Protein AF-A0A7Y8LVX3-F1 (afdb_monomer)

Mean predicted aligned error: 4.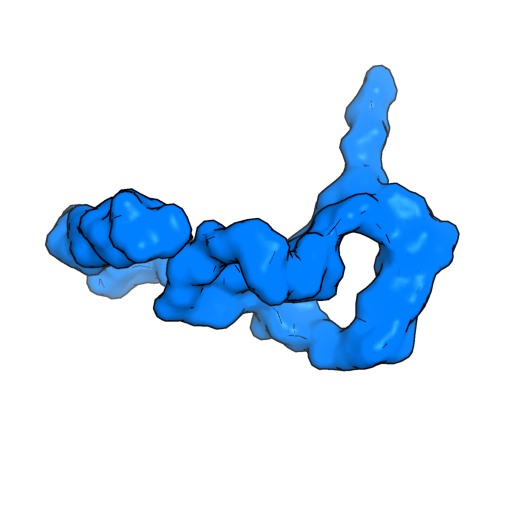18 Å

Secondary structure (DSSP, 8-state):
-----EEEPGGG---HHHHHHHHHTT--EEE---SS---TTS-GGGB------TT--HHHHHHHHHHHTT-

pLDDT: mean 91.3, std 9.22, range [53.53, 98.31]

Radius of gyration: 13.99 Å; Cα contacts (8 Å, |Δi|>4): 82; chains: 1; bounding box: 37×26×30 Å

Structure (mmCIF, N/CA/C/O backbone):
data_AF-A0A7Y8LVX3-F1
#
_entry.id   AF-A0A7Y8LVX3-F1
#
loop_
_atom_site.group_PDB
_atom_site.id
_atom_site.type_symbol
_atom_site.label_atom_id
_atom_site.label_alt_id
_atom_site.label_comp_id
_atom_site.label_asym_id
_atom_site.label_entity_id
_atom_site.label_seq_id
_atom_site.pdbx_PDB_ins_code
_atom_site.Cartn_x
_atom_site.Cartn_y
_atom_site.Cartn_z
_atom_site.occupancy
_atom_site.B_iso_or_equiv
_atom_site.auth_seq_id
_atom_site.auth_comp_id
_atom_site.auth_asym_id
_atom_site.auth_atom_id
_atom_site.pdbx_PDB_model_num
ATOM 1 N N . LYS A 1 1 ? -21.165 -11.997 2.093 1.00 77.19 1 LYS A N 1
ATOM 2 C CA . LYS A 1 1 ? -20.900 -10.537 2.046 1.00 77.19 1 LYS A CA 1
ATOM 3 C C . LYS A 1 1 ? -19.394 -10.340 2.165 1.00 77.19 1 LYS A C 1
A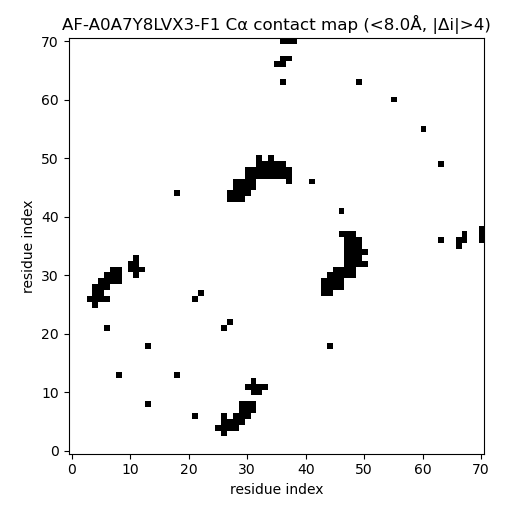TOM 5 O O . LYS A 1 1 ? -18.822 -10.915 3.079 1.00 77.19 1 LYS A O 1
ATOM 10 N N . VAL A 1 2 ? -18.757 -9.624 1.239 1.00 86.00 2 VAL A N 1
ATOM 11 C CA . VAL A 1 2 ? -17.317 -9.315 1.322 1.00 86.00 2 VAL A CA 1
ATOM 12 C C . VAL A 1 2 ? -17.127 -8.131 2.270 1.00 86.00 2 VAL A C 1
ATOM 14 O O . VAL A 1 2 ? -17.925 -7.194 2.234 1.00 86.00 2 VAL A O 1
ATOM 17 N N . ASN A 1 3 ? -16.110 -8.188 3.131 1.00 89.44 3 ASN A N 1
ATOM 18 C CA . ASN A 1 3 ? -15.709 -7.065 3.973 1.00 89.44 3 ASN A CA 1
ATOM 19 C C . ASN A 1 3 ? -14.553 -6.326 3.288 1.00 89.44 3 ASN A C 1
ATOM 21 O O . ASN A 1 3 ? -13.485 -6.904 3.099 1.00 89.44 3 ASN A O 1
ATOM 25 N N . VAL A 1 4 ? -14.786 -5.079 2.880 1.00 92.94 4 VAL A N 1
ATOM 26 C CA . VAL A 1 4 ? -13.771 -4.239 2.238 1.00 92.94 4 VAL A CA 1
ATOM 27 C C . VAL A 1 4 ? -13.117 -3.397 3.321 1.00 92.94 4 VAL A C 1
ATOM 29 O O . VAL A 1 4 ? -13.670 -2.394 3.754 1.00 92.94 4 VAL A O 1
ATOM 32 N N . ASN A 1 5 ? -11.953 -3.844 3.778 1.00 96.00 5 ASN A N 1
ATOM 33 C CA . ASN A 1 5 ? -11.239 -3.239 4.899 1.00 96.00 5 ASN A CA 1
ATOM 34 C C . ASN A 1 5 ? -9.793 -2.844 4.532 1.00 96.00 5 ASN A C 1
ATOM 36 O O . ASN A 1 5 ? -9.061 -2.318 5.365 1.00 96.00 5 ASN A O 1
ATOM 40 N N . MET A 1 6 ? -9.388 -3.008 3.269 1.00 97.44 6 MET A N 1
ATOM 41 C CA . MET A 1 6 ? -8.090 -2.552 2.763 1.00 97.44 6 MET A CA 1
ATOM 42 C C . MET A 1 6 ? -8.265 -1.595 1.580 1.00 97.44 6 MET A C 1
ATOM 44 O O . MET A 1 6 ? -9.167 -1.785 0.763 1.00 97.44 6 MET A O 1
ATOM 48 N N . LEU A 1 7 ? -7.399 -0.584 1.483 1.00 97.56 7 LEU A N 1
ATOM 49 C CA . LEU A 1 7 ? -7.469 0.471 0.462 1.00 97.56 7 LEU A CA 1
ATOM 50 C C . LEU A 1 7 ? -6.144 0.598 -0.297 1.00 97.56 7 LEU A C 1
ATOM 52 O O . LEU A 1 7 ? -5.085 0.702 0.310 1.00 97.56 7 LEU A O 1
ATOM 56 N N . ALA A 1 8 ? -6.178 0.671 -1.624 1.00 98.06 8 ALA A N 1
ATOM 57 C CA . ALA A 1 8 ? -5.024 1.125 -2.399 1.00 98.06 8 ALA A CA 1
ATOM 58 C C . ALA A 1 8 ? -5.136 2.636 -2.634 1.00 98.06 8 ALA A C 1
ATOM 60 O O . ALA A 1 8 ? -6.134 3.089 -3.194 1.00 98.06 8 ALA A O 1
ATOM 61 N N . TRP A 1 9 ? -4.126 3.408 -2.230 1.00 98.06 9 TRP A N 1
ATOM 62 C CA . TRP A 1 9 ? -4.091 4.840 -2.508 1.00 98.06 9 TRP A CA 1
ATOM 63 C C . TRP A 1 9 ? -4.004 5.073 -4.021 1.00 98.06 9 TRP A C 1
ATOM 65 O O . TRP A 1 9 ? -3.093 4.531 -4.663 1.00 98.06 9 TRP A O 1
ATOM 75 N N . PRO A 1 10 ? -4.913 5.865 -4.617 1.00 96.62 10 PRO A N 1
ATOM 76 C CA . PRO A 1 10 ? -4.826 6.218 -6.027 1.00 96.62 10 PRO A CA 1
ATOM 77 C C . PRO A 1 10 ? -3.478 6.873 -6.322 1.00 96.62 10 PRO A C 1
ATOM 79 O O . PRO A 1 10 ? -3.088 7.836 -5.666 1.00 96.62 10 PRO A O 1
ATOM 82 N N . PHE A 1 11 ? -2.742 6.307 -7.279 1.00 94.94 11 PHE A N 1
ATOM 83 C CA . PHE A 1 11 ? -1.387 6.744 -7.632 1.00 94.94 11 PHE A CA 1
ATOM 84 C C . PHE A 1 11 ? -0.396 6.781 -6.453 1.00 94.94 11 PHE A C 1
ATOM 86 O O . PHE A 1 11 ? 0.622 7.461 -6.526 1.00 94.94 11 PHE A O 1
ATOM 93 N N . GLY A 1 12 ? -0.675 6.062 -5.360 1.00 95.81 12 GLY A N 1
ATOM 94 C CA . GLY A 1 12 ? 0.150 6.101 -4.154 1.00 95.81 12 GLY A CA 1
ATOM 95 C C . GLY A 1 12 ? 0.142 7.447 -3.424 1.00 95.81 12 GLY A C 1
ATOM 96 O O . GLY A 1 12 ? 1.015 7.662 -2.594 1.00 95.81 12 GLY A O 1
ATOM 97 N N . ILE A 1 13 ? -0.804 8.343 -3.721 1.00 97.00 13 ILE A N 1
ATOM 98 C CA . ILE A 1 13 ? -0.876 9.682 -3.129 1.00 97.00 13 ILE A CA 1
ATOM 99 C C . ILE A 1 13 ? -1.682 9.615 -1.833 1.00 97.00 13 ILE A C 1
ATOM 101 O O . ILE A 1 13 ? -2.829 9.164 -1.827 1.00 97.00 13 ILE A O 1
ATOM 105 N N . TYR A 1 14 ? -1.084 10.078 -0.739 1.00 97.44 14 TYR A N 1
ATOM 106 C CA . TYR A 1 14 ? -1.714 10.138 0.575 1.00 97.44 14 TYR A CA 1
ATOM 107 C C . TYR A 1 14 ? -1.080 11.236 1.436 1.00 97.44 14 TYR A C 1
ATOM 109 O O . TYR A 1 14 ? 0.019 11.711 1.158 1.00 97.44 14 TYR A O 1
ATOM 117 N N . ASP A 1 15 ? -1.775 11.601 2.507 1.00 97.88 15 ASP A N 1
ATOM 118 C CA . ASP A 1 15 ? -1.263 12.419 3.601 1.00 97.88 15 ASP A CA 1
ATOM 119 C C . ASP A 1 15 ? -1.859 11.933 4.937 1.00 97.88 15 ASP A C 1
ATOM 121 O O . ASP A 1 15 ? -2.623 10.960 4.991 1.00 97.88 15 ASP A O 1
ATOM 125 N N . ASN A 1 16 ? -1.507 12.600 6.037 1.00 98.00 16 ASN A N 1
ATOM 126 C CA . ASN A 1 16 ? -1.989 12.231 7.369 1.00 98.00 16 ASN A CA 1
ATOM 127 C C . ASN A 1 16 ? -3.514 12.374 7.520 1.00 98.00 16 ASN A C 1
ATOM 129 O O . ASN A 1 16 ? -4.131 11.600 8.255 1.00 98.00 16 ASN A O 1
ATOM 133 N N . ASP A 1 17 ? -4.131 13.329 6.823 1.00 98.31 17 ASP A N 1
ATOM 134 C CA . ASP A 1 17 ? -5.571 13.567 6.895 1.00 98.31 17 ASP A CA 1
ATOM 135 C C . ASP A 1 17 ? -6.358 12.488 6.147 1.00 98.31 17 ASP A C 1
ATOM 137 O O . ASP A 1 17 ? -7.385 12.004 6.631 1.00 98.31 17 ASP A O 1
ATOM 141 N N . LEU A 1 18 ? -5.855 12.052 4.993 1.00 97.88 18 LEU A N 1
ATOM 14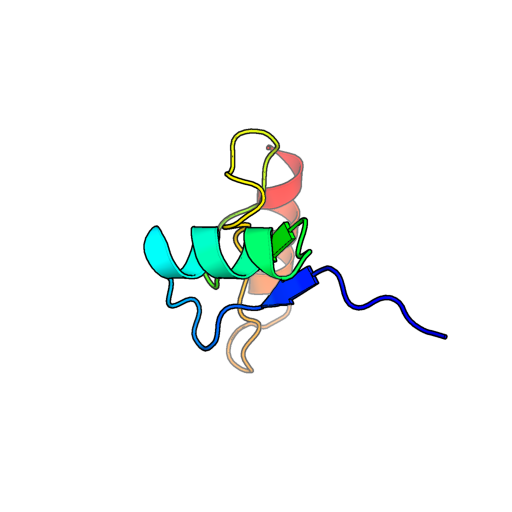2 C CA . LEU A 1 18 ? -6.386 10.919 4.247 1.00 97.88 18 LEU A CA 1
ATOM 143 C C . LEU A 1 18 ? -6.243 9.620 5.044 1.00 97.88 18 LEU A C 1
ATOM 145 O O . LEU A 1 18 ? -7.218 8.874 5.154 1.00 97.88 18 LEU A O 1
ATOM 149 N N . ILE A 1 19 ? -5.082 9.370 5.664 1.00 98.00 19 ILE A N 1
ATOM 150 C CA . ILE A 1 19 ? -4.884 8.207 6.546 1.00 98.00 19 ILE A CA 1
ATOM 151 C C . ILE A 1 19 ? -5.909 8.207 7.683 1.00 98.00 19 ILE A C 1
ATOM 153 O O . ILE A 1 19 ? -6.518 7.171 7.961 1.00 98.00 19 ILE A O 1
ATOM 157 N N . ARG A 1 20 ? -6.121 9.355 8.335 1.00 98.12 20 ARG A N 1
ATOM 158 C CA . ARG A 1 20 ? -7.096 9.485 9.423 1.00 98.12 20 ARG A CA 1
ATOM 159 C C . ARG A 1 20 ? -8.509 9.140 8.948 1.00 98.12 20 ARG A C 1
ATOM 161 O O . ARG A 1 20 ? -9.152 8.290 9.559 1.00 98.12 20 ARG A O 1
ATOM 168 N N . LYS A 1 21 ? -8.952 9.710 7.824 1.00 98.19 21 LYS A N 1
ATOM 169 C CA . LYS A 1 21 ? -10.265 9.410 7.224 1.00 98.19 21 LYS A CA 1
ATOM 170 C C . LYS A 1 21 ? -10.415 7.931 6.858 1.00 98.19 21 LYS A C 1
ATOM 172 O O . LYS A 1 21 ? -11.477 7.353 7.061 1.00 98.19 21 LYS A O 1
ATOM 177 N N . ALA A 1 22 ? -9.358 7.294 6.351 1.00 97.69 22 ALA A N 1
ATOM 178 C CA . ALA A 1 22 ? -9.384 5.866 6.042 1.00 97.69 22 ALA A CA 1
ATOM 179 C C . ALA A 1 22 ? -9.569 5.009 7.308 1.00 97.69 22 ALA A C 1
ATOM 181 O O . ALA A 1 22 ? -10.364 4.070 7.297 1.00 97.69 22 ALA A O 1
ATOM 182 N N . ARG A 1 23 ? -8.906 5.356 8.420 1.00 97.44 23 ARG A N 1
ATOM 183 C CA . ARG A 1 23 ? -9.131 4.676 9.708 1.00 97.44 23 ARG A CA 1
ATOM 184 C C . ARG A 1 23 ? -10.563 4.857 10.207 1.00 97.44 23 ARG A C 1
ATOM 186 O O . ARG A 1 23 ? -11.190 3.878 10.595 1.00 97.44 23 ARG A O 1
ATOM 193 N N . GLU A 1 24 ? -11.085 6.082 10.158 1.00 98.00 24 GLU A N 1
ATOM 194 C CA . GLU A 1 24 ? -12.471 6.402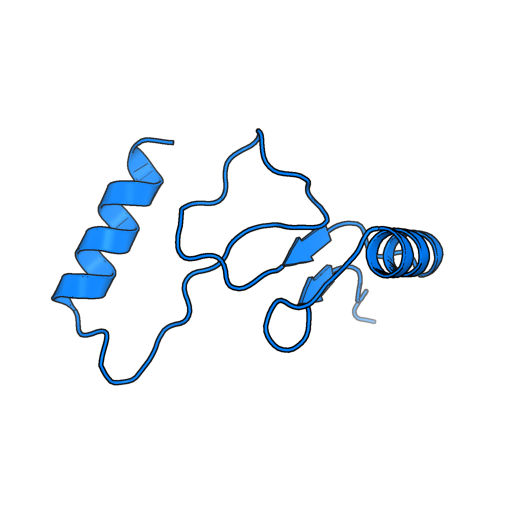 10.545 1.00 98.00 24 GLU A CA 1
ATOM 195 C C . GLU A 1 24 ? -13.497 5.614 9.711 1.00 98.00 24 GLU A C 1
ATOM 197 O O . GLU A 1 24 ? -14.525 5.189 10.230 1.00 98.00 24 GLU A O 1
ATOM 202 N N . ALA A 1 25 ? -13.190 5.354 8.437 1.00 97.06 25 ALA A N 1
ATOM 203 C CA . ALA A 1 25 ? -14.012 4.544 7.540 1.00 97.06 25 ALA A CA 1
ATOM 204 C C . ALA A 1 25 ? -13.878 3.018 7.751 1.00 97.06 25 ALA A C 1
ATOM 206 O O . ALA A 1 25 ? -14.565 2.251 7.077 1.00 97.06 25 ALA A O 1
ATOM 207 N N . GLY A 1 26 ? -13.017 2.562 8.668 1.00 96.75 26 GLY A N 1
ATOM 208 C CA . GLY A 1 26 ? -12.850 1.144 9.006 1.00 96.75 26 GLY A CA 1
ATOM 209 C C . GLY A 1 26 ? -11.777 0.401 8.204 1.00 96.75 26 GLY A C 1
ATOM 210 O O . GLY A 1 26 ? -11.721 -0.830 8.263 1.00 96.75 26 GLY A O 1
ATOM 211 N N . TYR A 1 27 ? -10.909 1.110 7.474 1.00 98.06 27 TYR A N 1
ATOM 212 C CA . TYR A 1 27 ? -9.755 0.487 6.827 1.00 98.06 27 TYR A CA 1
ATOM 213 C C . TYR A 1 27 ? -8.644 0.204 7.848 1.00 98.06 27 TYR A C 1
ATOM 215 O O . TYR A 1 27 ? -8.224 1.100 8.581 1.00 98.06 27 TYR A O 1
ATOM 223 N N . TRP A 1 28 ? -8.141 -1.034 7.875 1.00 96.56 28 TRP A N 1
ATOM 224 C CA . TRP A 1 28 ? -7.064 -1.460 8.788 1.00 96.56 28 TRP A CA 1
ATOM 225 C C . TRP A 1 28 ? -5.681 -1.476 8.128 1.00 96.56 28 TRP A C 1
ATOM 227 O O . TRP A 1 28 ? -4.674 -1.462 8.832 1.00 96.56 28 TRP A O 1
ATOM 237 N N . ALA A 1 29 ? -5.624 -1.474 6.792 1.00 97.50 29 ALA A N 1
ATOM 238 C CA . ALA A 1 29 ? -4.383 -1.414 6.030 1.00 97.50 29 ALA A CA 1
ATOM 239 C C . ALA A 1 29 ? -4.579 -0.689 4.699 1.00 97.50 29 ALA A C 1
ATOM 241 O O . ALA A 1 29 ? -5.639 -0.796 4.070 1.00 97.50 29 ALA A O 1
ATOM 242 N N . THR A 1 30 ? -3.547 0.013 4.236 1.00 97.88 30 THR A N 1
ATOM 243 C CA . THR A 1 30 ? -3.576 0.660 2.923 1.00 97.88 30 THR A CA 1
ATOM 244 C C . THR A 1 30 ? -2.238 0.566 2.197 1.00 97.88 30 THR A C 1
ATOM 246 O O . THR A 1 30 ? -1.203 0.293 2.806 1.00 97.88 30 THR A O 1
ATOM 249 N N . PHE A 1 31 ? -2.264 0.761 0.878 1.00 98.06 31 PHE A N 1
ATOM 250 C CA . PHE A 1 31 ? -1.123 0.489 0.007 1.00 98.06 31 PHE A CA 1
ATOM 251 C C . PHE A 1 31 ? -0.708 1.688 -0.845 1.00 98.06 31 PHE A C 1
ATOM 253 O O . PHE A 1 31 ? -1.549 2.313 -1.493 1.00 98.06 31 PHE A O 1
ATOM 260 N N . THR A 1 32 ? 0.597 1.942 -0.918 1.00 97.50 32 THR A N 1
ATOM 261 C CA . THR A 1 32 ? 1.233 2.975 -1.748 1.00 97.50 32 THR A CA 1
ATOM 262 C C . THR A 1 32 ? 1.774 2.363 -3.055 1.00 97.50 32 THR A C 1
ATOM 264 O O . THR A 1 32 ? 1.351 1.271 -3.464 1.00 97.50 32 THR A O 1
ATOM 267 N N . MET A 1 33 ? 2.663 3.088 -3.746 1.00 95.69 33 MET A N 1
ATOM 268 C CA . MET A 1 33 ? 3.397 2.632 -4.939 1.00 95.69 33 MET A CA 1
ATOM 269 C C . MET A 1 33 ? 4.917 2.843 -4.802 1.00 95.69 33 MET A C 1
ATOM 271 O O . MET A 1 33 ? 5.621 3.037 -5.792 1.00 95.69 33 MET A O 1
ATOM 275 N N . GLU A 1 34 ? 5.428 2.847 -3.570 1.00 93.19 34 GLU A N 1
ATOM 276 C CA . GLU A 1 34 ? 6.865 2.940 -3.303 1.00 93.19 34 GLU A CA 1
ATOM 277 C C . GLU A 1 34 ? 7.573 1.619 -3.672 1.00 93.19 34 GLU A C 1
ATOM 279 O O . GLU A 1 34 ? 7.123 0.531 -3.306 1.00 93.19 34 GLU A O 1
ATOM 284 N N . ARG A 1 35 ? 8.685 1.698 -4.421 1.00 91.75 35 ARG A N 1
ATOM 285 C CA . ARG A 1 35 ? 9.364 0.539 -5.042 1.00 91.75 35 ARG A CA 1
ATOM 286 C C . ARG A 1 35 ? 10.376 -0.141 -4.104 1.00 91.75 35 ARG A C 1
ATOM 288 O O . ARG A 1 35 ? 11.550 -0.275 -4.450 1.00 91.75 35 ARG A O 1
ATOM 295 N N . HIS A 1 36 ? 9.930 -0.587 -2.933 1.00 91.62 36 HIS A N 1
ATOM 296 C CA . HIS A 1 36 ? 10.730 -1.388 -1.996 1.00 91.62 36 HIS A CA 1
ATOM 297 C C . HIS A 1 36 ? 9.870 -2.425 -1.249 1.00 91.62 36 HIS A C 1
ATOM 299 O O . HIS A 1 36 ? 8.640 -2.337 -1.290 1.00 91.62 36 HIS A O 1
ATOM 305 N N . PRO A 1 37 ? 10.478 -3.428 -0.583 1.00 92.94 37 PRO A N 1
ATOM 306 C CA . PRO A 1 37 ? 9.722 -4.443 0.136 1.00 92.94 37 PRO A CA 1
ATOM 307 C C . PRO A 1 37 ? 8.958 -3.833 1.311 1.00 92.94 37 PRO A C 1
ATOM 309 O O . PRO A 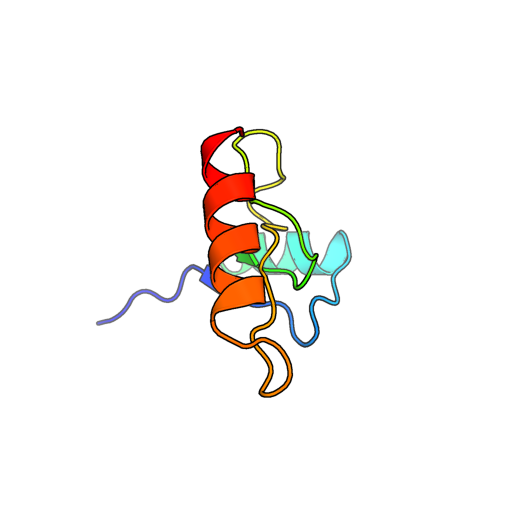1 37 ? 9.451 -2.929 1.991 1.00 92.94 37 PRO A O 1
ATOM 312 N N . ALA A 1 38 ? 7.760 -4.357 1.562 1.00 93.62 38 ALA A N 1
ATOM 313 C CA . ALA A 1 38 ? 7.047 -4.091 2.800 1.00 93.62 38 ALA A CA 1
ATOM 314 C C . ALA A 1 38 ? 7.692 -4.898 3.932 1.00 93.62 38 ALA A C 1
ATOM 316 O O . ALA A 1 38 ? 7.990 -6.079 3.775 1.00 93.62 38 ALA A O 1
ATOM 317 N N . THR A 1 39 ? 7.875 -4.254 5.076 1.00 92.38 39 THR A N 1
ATOM 318 C CA . THR A 1 39 ? 8.436 -4.849 6.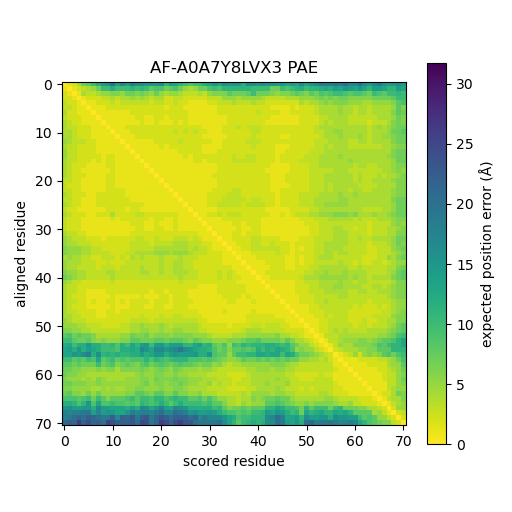298 1.00 92.38 39 THR A CA 1
ATOM 319 C C . THR A 1 39 ? 7.561 -4.471 7.489 1.00 92.38 39 THR A C 1
ATOM 321 O O . THR A 1 39 ? 6.764 -3.532 7.405 1.00 92.38 39 THR A O 1
ATOM 324 N N . LEU A 1 40 ? 7.744 -5.146 8.626 1.00 92.31 40 LEU A N 1
ATOM 325 C CA . LEU A 1 40 ? 6.992 -4.868 9.858 1.00 92.31 40 LEU A CA 1
ATOM 326 C C . LEU A 1 40 ? 7.226 -3.458 10.431 1.00 92.31 40 LEU A C 1
ATOM 328 O O . LEU A 1 40 ? 6.436 -3.006 11.253 1.00 92.31 40 LEU A O 1
ATOM 332 N N . SER A 1 41 ? 8.284 -2.757 10.008 1.00 94.31 41 SER A N 1
ATOM 333 C CA . SER A 1 41 ? 8.561 -1.383 10.444 1.00 94.31 41 SER A CA 1
ATOM 334 C C . SER A 1 41 ? 7.749 -0.326 9.693 1.00 94.31 41 SER A C 1
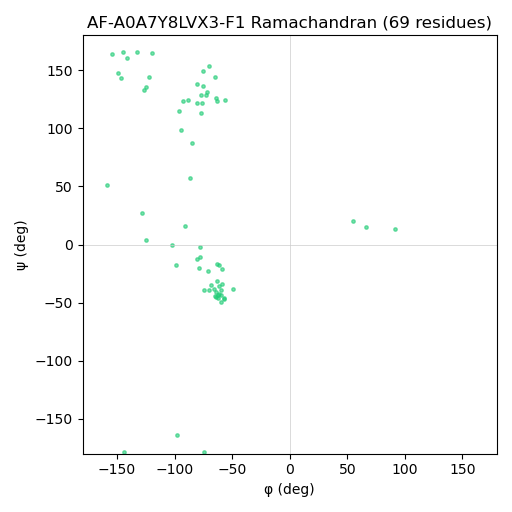ATOM 336 O O . SER A 1 41 ? 7.749 0.835 10.097 1.00 94.31 41 SER A O 1
ATOM 338 N N . HIS A 1 42 ? 7.087 -0.688 8.590 1.00 95.25 42 HIS A N 1
ATOM 339 C CA . HIS A 1 42 ? 6.271 0.254 7.832 1.00 95.25 42 HIS A CA 1
ATOM 340 C C . HIS A 1 42 ? 4.954 0.546 8.548 1.00 95.25 42 HIS 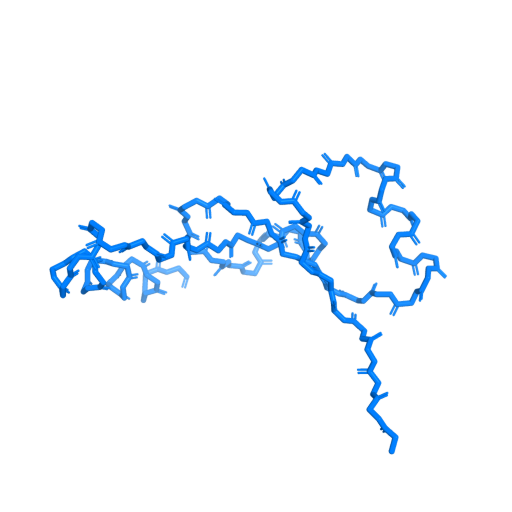A C 1
ATOM 342 O O . HIS A 1 42 ? 4.367 -0.305 9.217 1.00 95.25 42 HIS A O 1
ATOM 348 N N . ASN A 1 43 ? 4.441 1.758 8.347 1.00 95.75 43 ASN A N 1
ATOM 349 C CA . ASN A 1 43 ? 3.083 2.082 8.748 1.00 95.75 43 ASN A CA 1
ATOM 350 C C . ASN A 1 43 ? 2.105 1.212 7.944 1.00 95.75 43 ASN A C 1
ATOM 352 O O . ASN A 1 43 ? 2.092 1.257 6.716 1.00 95.75 43 ASN A O 1
ATOM 356 N N . VAL A 1 44 ? 1.247 0.458 8.632 1.00 97.12 44 VAL A N 1
ATOM 357 C CA . VAL A 1 44 ? 0.229 -0.399 7.999 1.00 97.12 44 VAL A CA 1
ATOM 358 C C . VAL A 1 44 ? -0.743 0.388 7.101 1.00 97.12 44 VAL A C 1
ATOM 360 O O . VAL A 1 44 ? -1.345 -0.171 6.189 1.00 97.12 44 VAL A O 1
ATOM 363 N N . MET A 1 45 ? -0.856 1.705 7.315 1.00 97.81 45 MET A N 1
ATOM 364 C CA . MET A 1 45 ? -1.631 2.642 6.488 1.00 97.81 45 MET A CA 1
ATOM 365 C C . MET A 1 45 ? -0.813 3.282 5.347 1.00 97.81 45 MET A C 1
ATOM 367 O O . MET A 1 45 ? -1.204 4.321 4.807 1.00 97.81 45 MET A O 1
ATOM 371 N N . ALA A 1 46 ? 0.350 2.719 5.026 1.00 97.50 46 ALA A N 1
ATOM 372 C CA . ALA A 1 46 ? 1.218 3.145 3.935 1.00 97.50 46 ALA A CA 1
ATOM 373 C C . ALA A 1 46 ? 2.164 2.001 3.511 1.00 97.50 46 ALA A C 1
ATOM 375 O O . ALA A 1 46 ? 3.380 2.170 3.456 1.00 97.50 46 ALA A O 1
ATOM 376 N N . LEU A 1 47 ? 1.622 0.810 3.235 1.00 97.94 47 LEU A N 1
ATOM 377 C CA . LEU A 1 47 ? 2.440 -0.335 2.826 1.00 97.94 47 LEU A CA 1
ATOM 378 C C . LEU A 1 47 ? 2.956 -0.163 1.384 1.00 97.94 47 LEU A C 1
ATOM 380 O O . LEU A 1 47 ? 2.142 0.060 0.479 1.00 97.94 47 LEU A O 1
ATOM 384 N N . PRO A 1 48 ? 4.270 -0.306 1.134 1.00 96.81 48 PRO A N 1
ATOM 385 C CA . PRO A 1 48 ? 4.851 -0.141 -0.194 1.00 96.81 48 PRO A CA 1
ATOM 386 C C . PRO A 1 48 ? 4.456 -1.284 -1.134 1.00 96.81 48 PRO A C 1
ATOM 388 O O . PRO A 1 48 ? 4.165 -2.406 -0.707 1.00 96.81 48 PRO A O 1
ATOM 391 N N . ARG A 1 49 ? 4.447 -1.002 -2.440 1.00 94.38 49 ARG A N 1
ATOM 392 C CA . ARG A 1 49 ? 4.187 -1.995 -3.488 1.00 94.38 49 ARG A CA 1
ATOM 393 C C . ARG A 1 49 ? 4.993 -1.690 -4.738 1.00 94.38 49 ARG A C 1
ATOM 395 O O . ARG A 1 49 ? 5.074 -0.550 -5.187 1.00 94.38 49 ARG A O 1
ATOM 402 N N . TYR A 1 50 ? 5.455 -2.754 -5.380 1.00 92.50 50 TYR A N 1
ATOM 403 C CA . TYR A 1 50 ? 6.041 -2.690 -6.710 1.00 92.50 50 TYR A CA 1
ATOM 404 C C . TYR A 1 50 ? 4.950 -2.536 -7.772 1.00 92.50 50 TYR A C 1
ATOM 406 O O . TYR A 1 50 ? 4.066 -3.385 -7.896 1.00 92.50 50 TYR A O 1
ATOM 414 N N . LEU A 1 51 ? 5.026 -1.468 -8.565 1.00 90.25 51 LEU A N 1
ATOM 415 C CA . LEU A 1 51 ? 4.211 -1.336 -9.767 1.00 90.25 51 LEU A CA 1
ATOM 416 C C . LEU A 1 51 ? 4.807 -2.211 -10.874 1.00 90.25 51 LEU A C 1
ATOM 418 O O . LEU A 1 51 ? 5.895 -1.932 -11.375 1.00 90.25 51 LEU A O 1
ATOM 422 N N . MET A 1 52 ? 4.085 -3.258 -11.266 1.00 89.12 52 MET A N 1
ATOM 423 C CA . MET A 1 52 ? 4.468 -4.090 -12.403 1.00 89.12 52 MET A CA 1
ATOM 424 C C . MET A 1 52 ? 4.046 -3.392 -13.696 1.00 89.12 52 MET A C 1
ATOM 426 O O . MET A 1 52 ? 2.867 -3.099 -13.890 1.00 89.12 52 MET A O 1
ATOM 430 N N . THR A 1 53 ? 5.004 -3.120 -14.578 1.00 86.88 53 THR A N 1
ATOM 431 C CA . THR A 1 53 ? 4.750 -2.529 -15.899 1.00 86.88 53 THR A CA 1
ATOM 432 C C . THR A 1 53 ? 5.236 -3.475 -16.990 1.00 86.88 53 THR A C 1
ATOM 434 O O . THR A 1 53 ? 6.037 -4.367 -16.722 1.00 86.88 53 THR A O 1
ATOM 437 N N . ASN A 1 54 ? 4.824 -3.253 -18.240 1.00 81.75 54 ASN A N 1
ATOM 438 C CA . ASN A 1 54 ? 5.298 -4.052 -19.378 1.00 81.75 54 ASN A CA 1
ATOM 439 C C . ASN A 1 54 ? 6.824 -3.961 -19.596 1.00 81.75 54 ASN A C 1
ATOM 441 O O . ASN A 1 54 ? 7.387 -4.810 -20.281 1.00 81.75 54 ASN A O 1
ATOM 445 N N . GLY A 1 55 ? 7.496 -2.950 -19.028 1.00 81.00 55 GLY A N 1
ATOM 446 C CA . GLY A 1 55 ? 8.959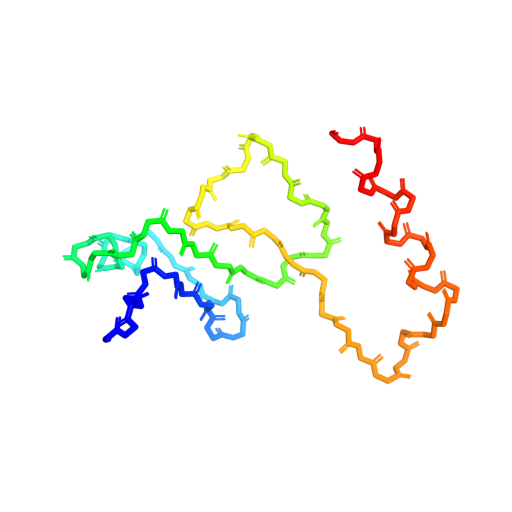 -2.845 -19.044 1.00 81.00 55 GLY A CA 1
ATOM 447 C C . GLY A 1 55 ? 9.656 -3.737 -18.007 1.00 81.00 55 GLY A C 1
ATOM 448 O O . GLY A 1 55 ? 10.835 -4.050 -18.159 1.00 81.00 55 GLY A O 1
ATOM 449 N N . GLU A 1 56 ? 8.945 -4.183 -16.968 1.00 77.50 56 GLU A N 1
ATOM 450 C CA . GLU A 1 56 ? 9.478 -5.066 -15.928 1.00 77.50 56 GLU A CA 1
ATOM 451 C C . GLU A 1 56 ? 9.366 -6.529 -16.395 1.00 77.50 56 GLU A C 1
ATOM 453 O O . GLU A 1 56 ? 8.383 -7.223 -16.143 1.00 77.50 56 GLU A O 1
ATOM 458 N N . GLY A 1 57 ? 10.384 -7.008 -17.112 1.00 81.50 57 GLY A N 1
ATOM 459 C CA . GLY A 1 57 ? 10.477 -8.415 -17.515 1.00 81.50 57 GLY A CA 1
ATOM 460 C C . GLY A 1 57 ? 10.860 -9.361 -16.366 1.00 81.50 57 GLY A C 1
ATOM 461 O O . GLY A 1 57 ? 11.126 -8.945 -15.237 1.00 81.50 57 GLY A O 1
ATOM 462 N N . VAL A 1 58 ? 10.991 -10.655 -16.677 1.00 85.75 58 VAL A N 1
ATOM 463 C CA . VAL A 1 58 ? 11.324 -11.735 -15.717 1.00 85.75 58 VAL A CA 1
ATOM 464 C C . VAL A 1 58 ? 12.539 -11.409 -14.835 1.00 85.75 58 VAL A C 1
ATOM 466 O O . VAL A 1 58 ? 12.537 -11.695 -13.639 1.00 85.75 58 VAL A O 1
ATOM 469 N N . LYS A 1 59 ? 13.568 -10.758 -15.394 1.00 87.81 59 LYS A N 1
ATOM 470 C CA . LYS A 1 59 ? 14.770 -10.353 -14.647 1.00 87.81 59 LYS A CA 1
ATOM 471 C C . LYS A 1 59 ? 14.455 -9.352 -13.531 1.00 87.81 59 LYS A C 1
ATOM 473 O O . LYS A 1 59 ? 14.984 -9.480 -12.431 1.00 87.81 59 LYS A O 1
ATOM 478 N N . ALA A 1 60 ? 13.614 -8.361 -13.811 1.00 87.12 60 ALA A N 1
ATOM 479 C CA . ALA A 1 60 ? 13.260 -7.338 -12.836 1.00 87.12 60 ALA A CA 1
ATOM 480 C C . ALA A 1 60 ? 12.384 -7.928 -11.721 1.00 87.12 60 ALA A C 1
ATOM 482 O O . ALA A 1 60 ? 12.632 -7.685 -10.541 1.00 87.12 60 ALA A O 1
ATOM 483 N N . PHE A 1 61 ? 11.463 -8.823 -12.086 1.00 88.94 61 PHE A N 1
ATOM 484 C CA . PHE A 1 61 ? 10.682 -9.599 -11.127 1.00 88.94 61 PHE A CA 1
ATOM 485 C C . PHE A 1 61 ? 11.560 -10.466 -10.202 1.00 88.94 61 PHE A C 1
ATOM 487 O O . PHE A 1 61 ? 11.371 -10.457 -8.988 1.00 88.94 61 PHE A O 1
ATOM 494 N N . ALA A 1 62 ? 12.578 -11.150 -10.734 1.00 90.62 62 ALA A N 1
ATOM 495 C CA . ALA A 1 62 ? 13.509 -11.943 -9.923 1.00 90.62 62 ALA A CA 1
ATOM 496 C C . ALA A 1 62 ? 14.297 -11.090 -8.903 1.00 90.62 62 ALA A C 1
ATOM 498 O O . ALA A 1 62 ? 14.539 -11.525 -7.772 1.00 90.62 62 ALA A O 1
ATOM 499 N N . ILE A 1 63 ? 14.661 -9.857 -9.276 1.00 88.06 63 ILE A N 1
ATOM 500 C CA . ILE A 1 63 ? 15.309 -8.898 -8.368 1.00 88.06 63 ILE A CA 1
ATOM 501 C C . ILE A 1 63 ? 14.356 -8.505 -7.233 1.00 88.06 63 ILE A C 1
ATOM 503 O O . ILE A 1 63 ? 14.770 -8.506 -6.073 1.00 88.06 63 ILE A O 1
ATOM 507 N N . ILE A 1 64 ? 13.086 -8.223 -7.549 1.00 89.19 64 ILE A N 1
ATOM 508 C CA . ILE A 1 64 ? 12.051 -7.906 -6.552 1.00 89.19 64 ILE A CA 1
ATOM 509 C C . ILE A 1 64 ? 11.918 -9.044 -5.533 1.00 89.19 64 ILE A C 1
ATOM 511 O O . ILE A 1 64 ? 11.932 -8.793 -4.329 1.00 89.19 64 ILE A O 1
ATOM 515 N N . LEU A 1 65 ? 11.857 -10.297 -5.995 1.00 87.75 65 LEU A N 1
ATOM 516 C CA . LEU A 1 65 ? 11.754 -11.457 -5.105 1.00 87.75 65 LEU A CA 1
ATOM 517 C C . LEU A 1 65 ? 12.962 -11.583 -4.168 1.00 87.75 65 LEU A C 1
ATOM 519 O O . LEU A 1 65 ? 12.788 -11.819 -2.976 1.00 87.75 65 LEU A O 1
ATOM 523 N N . THR A 1 66 ? 14.174 -11.370 -4.685 1.00 87.44 66 THR A N 1
ATOM 524 C CA . THR A 1 66 ? 15.407 -11.477 -3.887 1.00 87.44 66 THR A CA 1
ATOM 525 C C . THR A 1 66 ? 15.518 -10.366 -2.838 1.00 87.44 66 THR A C 1
ATOM 527 O O . THR A 1 66 ? 16.030 -10.601 -1.743 1.00 87.44 66 THR A O 1
ATOM 530 N N . ALA A 1 67 ? 15.044 -9.156 -3.151 1.00 79.06 67 ALA A N 1
ATOM 531 C CA . ALA A 1 67 ? 15.023 -8.038 -2.209 1.00 79.06 67 ALA A CA 1
ATOM 532 C C . ALA A 1 67 ? 14.067 -8.296 -1.032 1.00 79.06 67 ALA A C 1
ATOM 534 O O . ALA A 1 67 ? 14.402 -7.979 0.106 1.00 79.06 67 ALA A O 1
ATOM 535 N N . SER A 1 68 ? 12.918 -8.925 -1.291 1.00 69.75 68 SER A N 1
ATOM 536 C CA . SER A 1 68 ? 11.911 -9.231 -0.268 1.00 69.75 68 SER A CA 1
ATOM 537 C C . SER A 1 68 ? 12.325 -10.330 0.716 1.00 69.75 68 SER A C 1
ATOM 539 O O . SER A 1 68 ? 11.800 -10.372 1.819 1.00 69.75 68 SER A O 1
ATOM 541 N N . THR A 1 69 ? 13.264 -11.215 0.363 1.00 64.00 69 THR A N 1
ATOM 542 C CA . THR A 1 69 ? 13.746 -12.287 1.265 1.00 64.00 69 THR A CA 1
ATOM 543 C C . THR A 1 69 ? 14.740 -11.783 2.325 1.00 64.00 69 THR A C 1
ATOM 545 O O . THR A 1 69 ? 15.101 -12.526 3.231 1.00 64.00 69 THR A O 1
ATOM 548 N N . ARG A 1 70 ? 15.235 -10.544 2.210 1.00 58.81 70 ARG A N 1
ATOM 549 C CA . ARG A 1 70 ? 16.265 -9.987 3.111 1.00 58.81 70 ARG A CA 1
ATOM 550 C C . ARG A 1 70 ? 15.716 -9.032 4.180 1.00 58.81 70 ARG A C 1
ATOM 552 O O . ARG A 1 70 ? 16.521 -8.479 4.925 1.00 58.81 70 ARG A O 1
ATOM 559 N N . GLY A 1 71 ? 14.404 -8.791 4.193 1.00 53.53 71 GLY A N 1
ATOM 560 C CA . GLY A 1 71 ? 13.724 -7.841 5.084 1.00 53.53 71 GLY A CA 1
ATOM 561 C C . GLY A 1 71 ? 12.982 -8.494 6.237 1.00 53.53 71 GLY A C 1
ATOM 562 O O . GLY A 1 71 ? 12.754 -9.722 6.178 1.00 53.53 71 GLY A O 1
#

Sequence (71 aa):
KVNVNMLAWPFGIYDNDLIRKAREAGYWATFTMERHPATLSHNVMALPRYLMTNGEGVKAFAIILTASTRG

Foldseek 3Di:
DDDDQEEEDVQQDDDPVRLVVSVVVRHPAYEGAAQAQFDPPDDRPYGYDHDDDPVCDPVNVVVRVVRNVVD

Nearest PDB structures (foldseek):
  3vus-assembly2_B  TM=8.517E-01  e=4.866E-03  Escherichia coli K-12
  3vus-assembly1_A  TM=8.524E-01  e=5.956E-03  Escherichia coli K-12
  6dq3-assembly2_B  TM=8.799E-01  e=2.001E-02  Streptococcus pyogenes
  5bu6-assembly1_A  TM=9.443E-01  e=1.508E-01  Bordetella bronchiseptica RB50
  2px7-assembly1_A  TM=3.344E-01  e=6.998E+00  Thermus thermophilus HB8

Solvent-accessible surface area (backbone atoms only — not comparable to full-atom values): 4360 Å² total; per-residue (Å²): 135,87,84,89,36,67,47,73,38,70,94,38,59,81,51,74,67,56,47,50,52,40,46,77,72,56,36,76,34,24,32,35,58,46,83,52,71,67,49,91,87,51,55,54,71,52,30,39,28,73,81,87,47,96,84,58,46,74,70,52,53,53,51,53,57,59,59,50,74,75,104